Protein AF-A0A5U8AD10-F1 (afdb_monomer_lite)

Foldseek 3Di:
DDWDFAPPPVGRAIWDKDWDPDQDPDPDQWEFDADPPPRDGRDIDGDSTYMDIDHDDDD

pLDDT: mean 85.99, std 12.44, range [46.69, 95.88]

Sequence (59 aa):
MSNTVCSNESCKKEFIYWEHSGGFPGGKEKEPIVCPYCGHINGYEMTSGLISSKKLEDR

Radius of gyration: 12.06 Å; chains: 1; bounding box: 31×17×37 Å

Structure (mmCIF, N/CA/C/O backbone):
data_AF-A0A5U8AD10-F1
#
_entry.id   AF-A0A5U8AD10-F1
#
loop_
_atom_site.group_PDB
_atom_site.id
_atom_site.type_symbol
_atom_site.label_atom_id
_atom_site.label_alt_id
_atom_site.label_comp_id
_atom_site.label_asym_id
_atom_site.label_entity_id
_atom_site.label_seq_id
_atom_site.pdbx_PDB_ins_code
_atom_site.Cartn_x
_atom_site.Cartn_y
_atom_site.Cartn_z
_atom_site.occupancy
_atom_site.B_iso_or_equiv
_atom_site.auth_seq_id
_atom_site.auth_comp_id
_atom_site.auth_asym_id
_atom_site.auth_atom_id
_atom_site.pdbx_PDB_model_num
ATOM 1 N N . MET A 1 1 ? 10.362 1.548 4.762 1.00 81.38 1 MET A N 1
ATOM 2 C CA . MET A 1 1 ? 8.935 1.485 5.144 1.00 81.38 1 MET A CA 1
ATOM 3 C C . MET A 1 1 ? 8.476 2.902 5.416 1.00 81.38 1 MET A C 1
ATOM 5 O O . MET A 1 1 ? 9.144 3.593 6.175 1.00 81.38 1 MET A O 1
ATOM 9 N N . SER A 1 2 ? 7.386 3.314 4.778 1.00 88.94 2 SER A N 1
ATOM 10 C CA . SER A 1 2 ? 6.856 4.679 4.795 1.00 88.94 2 SER A CA 1
ATOM 11 C C . SER A 1 2 ? 5.403 4.656 5.270 1.00 88.94 2 SER A C 1
ATOM 13 O O . SER A 1 2 ? 4.647 3.767 4.880 1.00 88.94 2 SER A O 1
ATOM 15 N N . ASN A 1 3 ? 5.014 5.619 6.110 1.00 93.12 3 ASN A N 1
ATOM 16 C CA . ASN A 1 3 ? 3.629 5.792 6.561 1.00 93.12 3 ASN A CA 1
ATOM 17 C C . ASN A 1 3 ? 2.872 6.703 5.592 1.00 93.12 3 ASN A C 1
ATOM 19 O O . ASN A 1 3 ? 3.428 7.679 5.087 1.00 93.12 3 ASN A O 1
ATOM 23 N N . THR A 1 4 ? 1.599 6.410 5.343 1.00 94.00 4 THR A N 1
ATOM 24 C CA . THR A 1 4 ? 0.721 7.275 4.553 1.00 94.00 4 THR A CA 1
ATOM 25 C C . THR A 1 4 ? -0.740 7.104 4.964 1.00 94.00 4 THR A C 1
ATOM 27 O O . THR A 1 4 ? -1.120 6.103 5.569 1.00 94.00 4 THR A O 1
ATOM 30 N N . VAL A 1 5 ? -1.569 8.088 4.626 1.00 94.81 5 VAL A N 1
ATOM 31 C CA . VAL A 1 5 ? -3.019 8.062 4.842 1.00 94.81 5 VAL A CA 1
ATOM 32 C C . VAL A 1 5 ? -3.695 7.757 3.513 1.00 94.81 5 VAL A C 1
ATOM 34 O O . VAL A 1 5 ? -3.304 8.298 2.478 1.00 94.81 5 VAL A O 1
ATOM 37 N N . CYS A 1 6 ? -4.727 6.913 3.528 1.00 94.56 6 CYS A N 1
ATOM 38 C CA . CYS A 1 6 ? -5.539 6.681 2.339 1.00 94.56 6 CYS A CA 1
ATOM 39 C C . CYS A 1 6 ? -6.293 7.954 1.907 1.00 94.56 6 CYS A C 1
ATOM 41 O O . CYS A 1 6 ? -7.087 8.491 2.677 1.00 94.56 6 CYS A O 1
ATOM 43 N N . SER A 1 7 ? -6.097 8.384 0.659 1.00 94.75 7 SER A N 1
ATOM 44 C CA . SER A 1 7 ? -6.761 9.524 0.014 1.00 94.75 7 SER A CA 1
ATOM 45 C C . SER A 1 7 ? -8.247 9.289 -0.267 1.00 94.75 7 SER A C 1
ATOM 47 O O . SER A 1 7 ? -8.988 10.244 -0.488 1.00 94.75 7 SER A O 1
ATOM 49 N N . ASN A 1 8 ? -8.713 8.036 -0.230 1.00 93.94 8 ASN A N 1
ATOM 50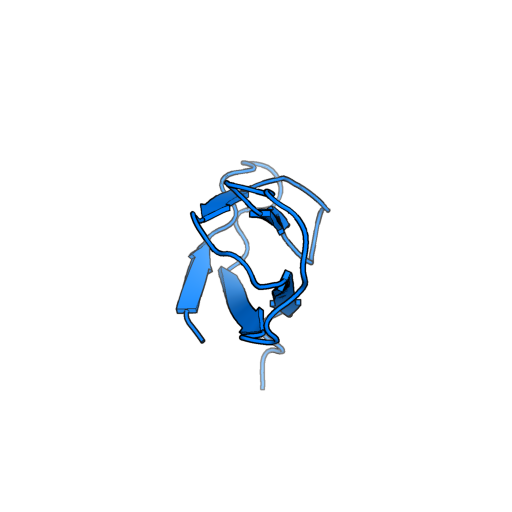 C CA . ASN A 1 8 ? -10.132 7.723 -0.336 1.00 93.94 8 ASN A CA 1
ATOM 51 C C . ASN A 1 8 ? -10.874 8.235 0.904 1.00 93.94 8 ASN A C 1
ATOM 53 O O . ASN A 1 8 ? -10.630 7.768 2.021 1.00 93.94 8 ASN A O 1
ATOM 57 N N . GLU A 1 9 ? -11.835 9.134 0.691 1.00 92.44 9 GLU A N 1
ATOM 58 C CA . GLU A 1 9 ? -12.589 9.783 1.760 1.00 92.44 9 GLU A CA 1
ATOM 59 C C . GLU A 1 9 ? -13.386 8.822 2.644 1.00 92.44 9 GLU A C 1
ATOM 61 O O . GLU A 1 9 ? -13.580 9.106 3.824 1.00 92.44 9 GLU A O 1
ATOM 66 N N . SER A 1 10 ? -13.810 7.681 2.095 1.00 93.50 10 SER A N 1
ATOM 67 C CA . SER A 1 10 ? -14.521 6.644 2.854 1.00 93.50 10 SER A CA 1
ATOM 68 C C . SER A 1 10 ? -13.582 5.778 3.695 1.00 93.50 10 SER A C 1
ATOM 70 O O . SER A 1 10 ? -14.023 5.125 4.636 1.00 93.50 10 SER A O 1
ATOM 72 N N . CYS A 1 11 ? -12.291 5.737 3.353 1.00 92.19 11 CYS A N 1
ATOM 73 C CA . CYS A 1 11 ? -11.307 4.949 4.080 1.00 92.19 11 CYS A CA 1
ATOM 74 C C . CYS A 1 11 ? -10.583 5.802 5.120 1.00 92.19 11 CYS A C 1
ATOM 76 O O . CYS A 1 11 ? -10.657 5.475 6.299 1.00 92.19 11 CY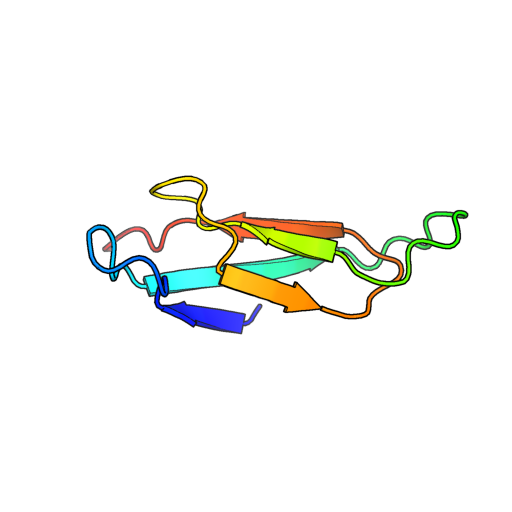S A O 1
ATOM 78 N N . LYS A 1 12 ? -9.847 6.841 4.688 1.00 93.69 12 LYS A N 1
ATOM 79 C CA . LYS A 1 12 ? -9.013 7.732 5.527 1.00 93.69 12 LYS A CA 1
ATOM 80 C C . LYS A 1 12 ? -8.189 7.024 6.621 1.00 93.69 12 LYS A C 1
ATOM 82 O O . LYS A 1 12 ? -7.883 7.613 7.651 1.00 93.69 12 LYS A O 1
ATOM 87 N N . LYS A 1 13 ? -7.829 5.751 6.412 1.00 92.56 13 LYS A N 1
ATOM 88 C CA . LYS A 1 13 ? -7.025 4.953 7.348 1.00 92.56 13 LYS A CA 1
ATOM 89 C C . LYS A 1 13 ? -5.548 5.122 7.029 1.00 92.56 13 LYS A C 1
ATOM 91 O O . LYS A 1 13 ? -5.168 5.143 5.855 1.00 92.56 13 LYS A O 1
ATOM 96 N N . GLU A 1 14 ? -4.739 5.197 8.075 1.00 94.62 14 GLU A N 1
ATOM 97 C CA . GLU A 1 14 ? -3.285 5.154 7.978 1.00 94.62 14 GLU A CA 1
ATOM 98 C C . GLU A 1 14 ? -2.804 3.733 7.693 1.00 94.62 14 GLU A C 1
ATOM 100 O O . GLU A 1 14 ? -3.337 2.755 8.218 1.00 94.62 14 GLU A O 1
ATOM 105 N N . PHE A 1 15 ? -1.801 3.612 6.832 1.00 94.38 15 PHE A N 1
ATOM 106 C CA . PHE A 1 15 ? -1.162 2.348 6.501 1.00 94.38 15 PHE A CA 1
ATOM 107 C C . PHE A 1 15 ? 0.316 2.558 6.186 1.00 94.38 15 PHE A C 1
ATOM 109 O O . PHE A 1 15 ? 0.766 3.674 5.917 1.00 94.38 15 PHE A O 1
ATOM 116 N N . ILE A 1 16 ? 1.067 1.460 6.188 1.00 94.88 16 ILE A N 1
ATOM 117 C CA . ILE A 1 16 ? 2.470 1.462 5.779 1.00 94.88 16 ILE A CA 1
ATOM 118 C C . ILE A 1 16 ? 2.629 0.825 4.411 1.00 94.88 16 ILE A C 1
ATOM 120 O O . ILE A 1 16 ? 1.939 -0.140 4.078 1.00 94.88 16 ILE A O 1
ATOM 124 N N . TYR A 1 17 ? 3.575 1.335 3.637 1.00 94.12 17 TYR A N 1
ATOM 125 C CA . TYR A 1 17 ? 4.039 0.697 2.414 1.00 94.12 17 TYR A CA 1
ATOM 126 C C . TYR A 1 17 ? 5.564 0.638 2.377 1.00 94.12 17 TYR A C 1
ATOM 128 O O . TYR A 1 17 ? 6.263 1.349 3.107 1.00 94.12 17 TYR A O 1
ATOM 136 N N . TRP A 1 18 ? 6.098 -0.267 1.570 1.00 92.56 18 TRP A N 1
ATOM 137 C CA . TRP A 1 18 ? 7.527 -0.368 1.328 1.00 92.56 18 TRP A CA 1
ATOM 138 C C . TRP A 1 18 ? 7.806 -0.947 -0.048 1.00 92.56 18 TRP A C 1
ATOM 140 O O . TRP A 1 18 ? 7.042 -1.748 -0.585 1.00 92.56 18 TRP A O 1
ATOM 150 N N . GLU A 1 19 ? 8.939 -0.532 -0.588 1.00 90.62 19 GLU A N 1
ATOM 151 C CA . GLU A 1 19 ? 9.494 -1.072 -1.812 1.00 90.62 19 GLU A CA 1
ATOM 152 C C . GLU A 1 19 ? 10.265 -2.366 -1.520 1.00 90.62 19 GLU A C 1
ATOM 154 O O . GLU A 1 19 ? 11.053 -2.455 -0.575 1.00 90.62 19 GLU A O 1
ATOM 159 N N . HIS A 1 20 ? 10.049 -3.370 -2.358 1.00 85.38 20 HIS A N 1
ATOM 160 C CA . HIS A 1 20 ? 10.898 -4.536 -2.498 1.00 85.38 20 HIS A CA 1
ATOM 161 C C . HIS A 1 20 ? 11.895 -4.273 -3.625 1.00 85.38 20 HIS A C 1
ATOM 163 O O . HIS A 1 20 ? 11.565 -4.427 -4.802 1.00 85.38 20 HIS A O 1
ATOM 169 N N . SER A 1 21 ? 13.123 -3.908 -3.265 1.00 71.81 21 SER A N 1
ATOM 170 C CA . SER A 1 21 ? 14.234 -3.762 -4.206 1.00 71.81 21 SER A CA 1
ATOM 171 C C . SER A 1 21 ? 14.749 -5.147 -4.615 1.00 71.81 21 SER A C 1
ATOM 173 O O . SER A 1 21 ? 15.715 -5.670 -4.068 1.00 71.81 21 SER A O 1
ATOM 175 N N . GLY A 1 22 ? 14.057 -5.788 -5.551 1.00 65.56 22 GLY A N 1
ATOM 176 C CA . GLY A 1 22 ? 14.567 -6.924 -6.312 1.00 65.56 22 GLY A CA 1
ATOM 177 C C . GLY A 1 22 ? 14.694 -6.448 -7.744 1.00 65.56 22 GLY A C 1
ATOM 178 O O . GLY A 1 22 ? 13.714 -5.943 -8.272 1.00 65.56 22 GLY A O 1
ATOM 179 N N . GLY A 1 23 ? 15.881 -6.520 -8.349 1.00 60.31 23 GLY A N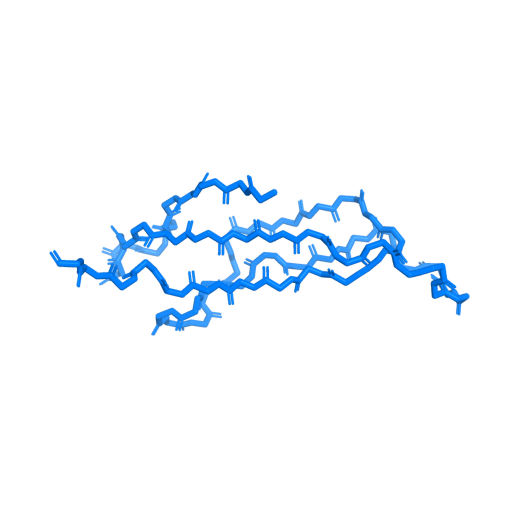 1
ATOM 180 C CA . GLY A 1 23 ? 16.089 -6.079 -9.729 1.00 60.31 23 GLY A CA 1
ATOM 181 C C . GLY A 1 23 ? 15.250 -6.916 -10.690 1.00 60.31 23 GLY A C 1
ATOM 182 O O . GLY A 1 23 ? 15.734 -7.915 -11.214 1.00 60.31 23 GLY A O 1
ATOM 183 N N . PHE A 1 24 ? 13.984 -6.545 -10.879 1.00 62.72 24 PHE A N 1
ATOM 184 C CA . PHE A 1 24 ? 13.092 -7.201 -11.814 1.00 62.72 24 PHE A CA 1
ATOM 185 C C . PHE A 1 24 ? 13.417 -6.659 -13.208 1.00 62.72 24 PHE A C 1
ATOM 187 O O . PHE A 1 24 ? 13.271 -5.460 -13.451 1.00 62.72 24 PHE A O 1
ATOM 194 N N . PRO A 1 25 ? 13.897 -7.505 -14.137 1.00 58.84 25 PRO A N 1
ATOM 195 C CA . PRO A 1 25 ? 14.160 -7.070 -15.497 1.00 58.84 25 PRO A CA 1
ATOM 196 C C . PRO A 1 25 ? 12.821 -6.787 -16.184 1.00 58.84 25 PRO A C 1
ATOM 198 O O . PRO A 1 25 ? 12.076 -7.696 -16.541 1.00 58.84 25 PRO A O 1
ATOM 201 N N . GLY A 1 26 ? 12.498 -5.509 -16.344 1.00 61.25 26 GLY A N 1
ATOM 202 C CA . GLY A 1 26 ? 11.290 -5.063 -17.024 1.00 61.25 26 GLY A CA 1
ATOM 203 C C . GLY A 1 26 ? 11.090 -3.575 -16.794 1.00 61.25 26 GLY A C 1
ATOM 204 O O . GLY A 1 26 ? 11.086 -3.134 -15.652 1.00 61.25 26 GLY A O 1
ATOM 205 N N . GLY A 1 27 ? 10.954 -2.805 -17.875 1.00 63.62 27 GLY A N 1
ATOM 206 C CA . GLY A 1 27 ? 10.888 -1.338 -17.881 1.00 63.62 27 GLY A CA 1
ATOM 207 C C . GLY A 1 27 ? 9.605 -0.752 -17.288 1.00 63.62 27 GLY A C 1
ATOM 208 O O . GLY A 1 27 ? 8.990 0.120 -17.892 1.00 63.62 27 GLY A O 1
ATOM 209 N N . LYS A 1 28 ? 9.167 -1.248 -16.132 1.00 64.44 28 LYS A N 1
ATOM 210 C CA . LYS A 1 28 ? 8.140 -0.586 -15.345 1.00 64.44 28 LYS A CA 1
ATOM 211 C C . LYS A 1 28 ? 8.747 0.666 -14.726 1.00 64.44 28 LYS A C 1
ATOM 213 O O . LYS A 1 28 ? 9.693 0.594 -13.951 1.00 64.44 28 LYS A O 1
ATOM 218 N N . GLU A 1 29 ? 8.203 1.813 -15.107 1.00 74.31 29 GLU A N 1
ATOM 219 C CA . GLU A 1 29 ? 8.664 3.112 -14.616 1.00 74.31 29 GLU A CA 1
ATOM 220 C C . GLU A 1 29 ? 8.006 3.492 -13.285 1.00 74.31 29 GLU A C 1
ATOM 222 O O . GLU A 1 29 ? 8.544 4.325 -12.561 1.00 74.31 29 GLU A O 1
ATOM 227 N N . LYS A 1 30 ? 6.824 2.931 -12.978 1.00 85.31 30 LYS A N 1
ATOM 228 C CA . LYS A 1 30 ? 6.009 3.289 -11.809 1.00 85.31 30 LYS A CA 1
ATOM 229 C C . LYS A 1 30 ? 5.246 2.091 -11.254 1.00 85.31 30 LYS A C 1
ATOM 231 O O . LYS A 1 30 ? 4.614 1.362 -12.016 1.00 85.31 30 LYS A O 1
ATOM 236 N N . GLU A 1 31 ? 5.210 1.974 -9.933 1.00 90.44 31 GLU A N 1
ATOM 237 C CA . GLU A 1 31 ? 4.402 0.991 -9.210 1.00 90.44 31 GLU A CA 1
ATOM 238 C C . GLU A 1 31 ? 3.320 1.683 -8.365 1.00 90.44 31 GLU A C 1
ATOM 240 O O . GLU A 1 31 ? 3.581 2.736 -7.774 1.00 90.44 31 GLU A O 1
ATOM 245 N N . PRO A 1 32 ? 2.090 1.136 -8.310 1.00 92.88 32 PRO A N 1
ATOM 246 C CA . PRO A 1 32 ? 0.999 1.726 -7.545 1.00 92.88 32 PRO A CA 1
ATOM 247 C C . PRO A 1 32 ? 1.126 1.430 -6.046 1.00 92.88 32 PRO A C 1
ATOM 249 O O . PRO A 1 32 ? 1.316 0.292 -5.623 1.00 92.88 32 PRO A O 1
ATOM 252 N N . ILE A 1 33 ? 0.901 2.449 -5.221 1.00 94.31 33 ILE A N 1
ATOM 253 C CA . ILE A 1 33 ? 0.730 2.300 -3.775 1.00 94.31 33 ILE A CA 1
ATOM 254 C C . ILE A 1 33 ? -0.740 1.977 -3.516 1.00 94.31 33 ILE A C 1
ATOM 256 O O . ILE A 1 33 ? -1.597 2.859 -3.560 1.00 94.31 33 ILE A O 1
ATOM 260 N N . VAL A 1 34 ? -1.055 0.715 -3.240 1.00 95.62 34 VAL A N 1
ATOM 261 C CA . VAL A 1 34 ? -2.439 0.274 -3.005 1.00 95.62 34 VAL A CA 1
ATOM 262 C C . VAL A 1 34 ? -2.763 0.296 -1.514 1.00 95.62 34 VAL A C 1
ATOM 264 O O . VAL A 1 34 ? -2.021 -0.253 -0.704 1.00 95.62 34 VAL A O 1
ATOM 267 N N . CYS A 1 35 ? -3.886 0.900 -1.126 1.00 94.69 35 CYS A N 1
ATOM 268 C CA . CYS A 1 35 ? -4.361 0.884 0.254 1.00 94.69 35 CYS A CA 1
ATOM 269 C C . CYS A 1 35 ? -4.819 -0.534 0.653 1.00 94.69 35 CYS A C 1
ATOM 271 O O . CYS A 1 35 ? -5.751 -1.064 0.043 1.00 94.69 35 CYS A O 1
ATOM 273 N N . PRO A 1 36 ? -4.273 -1.133 1.727 1.00 94.62 36 PRO A N 1
ATOM 274 C CA . PRO A 1 36 ? -4.589 -2.507 2.120 1.00 94.62 36 PRO A CA 1
ATOM 275 C C . PRO A 1 36 ? -5.962 -2.651 2.802 1.00 94.62 36 PRO A C 1
ATOM 277 O O . PRO A 1 36 ? -6.388 -3.765 3.107 1.00 94.62 36 PRO A O 1
ATOM 280 N N . TYR A 1 37 ? -6.657 -1.543 3.082 1.00 93.69 37 TYR A N 1
ATOM 281 C CA . TYR A 1 37 ? -7.999 -1.556 3.673 1.00 93.69 37 TYR A CA 1
ATOM 282 C C . TYR A 1 37 ? -9.110 -1.571 2.624 1.00 93.69 37 TYR A C 1
ATOM 284 O O . TYR A 1 37 ? -10.072 -2.315 2.789 1.00 93.69 37 TYR A O 1
ATOM 292 N N . CYS A 1 38 ? -8.990 -0.757 1.571 1.00 94.06 38 CYS A N 1
ATOM 293 C CA . CYS A 1 38 ? -10.054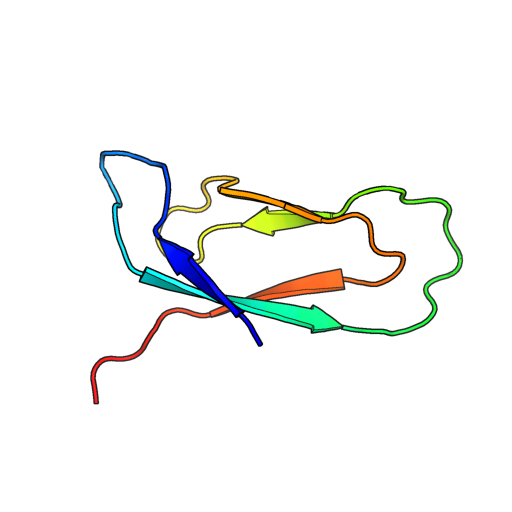 -0.565 0.578 1.00 94.06 38 CYS A CA 1
ATOM 294 C C . CYS A 1 38 ? -9.631 -0.833 -0.875 1.00 94.06 38 CYS A C 1
ATOM 296 O O . CYS A 1 38 ? -10.466 -0.733 -1.766 1.00 94.06 38 CYS A O 1
ATOM 298 N N . GLY A 1 39 ? -8.354 -1.134 -1.139 1.00 93.94 39 GLY A N 1
ATOM 299 C CA . GLY A 1 39 ? -7.840 -1.363 -2.494 1.00 93.94 39 GLY A CA 1
ATOM 300 C C . GLY A 1 39 ? -7.660 -0.097 -3.341 1.00 93.94 39 GLY A C 1
ATOM 301 O O . GLY A 1 39 ? -7.317 -0.196 -4.514 1.00 93.94 39 GLY A O 1
ATOM 302 N N . HIS A 1 40 ? -7.877 1.097 -2.778 1.00 95.62 40 HIS A N 1
ATOM 303 C CA . HIS A 1 40 ? -7.689 2.359 -3.496 1.00 95.62 40 HIS A CA 1
ATOM 304 C C . HIS A 1 40 ? -6.212 2.610 -3.826 1.00 95.62 40 HIS A C 1
ATOM 306 O O . HIS A 1 40 ? -5.347 2.407 -2.973 1.00 95.62 40 HIS A O 1
ATOM 312 N N . ILE A 1 41 ? -5.927 3.100 -5.035 1.00 95.88 41 ILE A N 1
ATOM 313 C CA . ILE A 1 41 ? -4.578 3.515 -5.429 1.00 95.88 41 ILE A CA 1
ATOM 314 C C . ILE A 1 41 ? -4.298 4.882 -4.811 1.00 95.88 41 ILE A C 1
ATOM 316 O O . ILE A 1 41 ? -4.844 5.894 -5.235 1.00 95.88 41 ILE A O 1
ATOM 320 N N . ASN A 1 42 ? -3.439 4.895 -3.798 1.00 94.56 42 ASN A N 1
ATOM 321 C CA . ASN A 1 42 ? -3.083 6.087 -3.040 1.00 94.56 42 ASN A CA 1
ATOM 322 C C . ASN A 1 42 ? -2.066 6.979 -3.761 1.00 94.56 42 ASN A C 1
ATOM 324 O O . ASN A 1 42 ? -1.917 8.150 -3.431 1.00 94.56 42 ASN A O 1
ATOM 328 N N . GLY A 1 43 ? -1.335 6.411 -4.717 1.00 92.94 43 GLY A N 1
ATOM 329 C CA . GLY A 1 43 ? -0.280 7.091 -5.452 1.00 92.94 43 GLY A CA 1
ATOM 330 C C . GLY A 1 43 ? 0.551 6.109 -6.264 1.00 92.94 43 GLY A C 1
ATOM 331 O O . GLY A 1 43 ? 0.209 4.931 -6.367 1.00 92.94 43 GLY A O 1
ATOM 332 N N . TYR A 1 44 ? 1.651 6.607 -6.819 1.00 91.50 44 TYR A N 1
ATOM 333 C CA . TYR A 1 44 ? 2.616 5.819 -7.576 1.00 91.50 44 TYR A CA 1
ATOM 334 C C . TYR A 1 44 ? 4.030 6.224 -7.166 1.00 91.50 44 TYR A C 1
ATOM 336 O O . TYR A 1 44 ? 4.290 7.421 -7.047 1.00 91.50 44 TYR A O 1
ATOM 344 N N . GLU A 1 45 ? 4.937 5.262 -7.012 1.00 88.44 45 GLU A N 1
ATOM 345 C CA . GLU A 1 45 ? 6.373 5.546 -6.887 1.00 88.44 45 GLU A CA 1
ATOM 346 C C . GLU A 1 45 ? 7.121 5.102 -8.135 1.00 88.44 45 GLU A C 1
ATOM 348 O O . GLU A 1 45 ? 6.798 4.076 -8.738 1.00 88.44 45 GLU A O 1
ATOM 353 N N . MET A 1 46 ? 8.138 5.878 -8.507 1.00 86.56 46 MET A N 1
ATOM 354 C CA . MET A 1 46 ? 9.089 5.477 -9.536 1.00 86.56 46 MET A CA 1
ATOM 355 C C . MET A 1 46 ? 10.087 4.493 -8.934 1.00 86.56 46 MET A C 1
ATOM 357 O O . MET A 1 46 ? 10.996 4.887 -8.210 1.00 86.56 46 MET A O 1
ATOM 361 N N . THR A 1 47 ? 9.909 3.211 -9.230 1.00 83.12 47 THR A N 1
ATOM 362 C CA . THR A 1 47 ? 10.791 2.140 -8.767 1.00 83.12 47 THR A CA 1
ATOM 363 C C . THR A 1 47 ? 10.829 1.011 -9.795 1.00 83.12 47 THR A C 1
ATOM 365 O O . THR A 1 47 ? 9.846 0.757 -10.488 1.00 83.12 47 THR A O 1
ATOM 368 N N . SER A 1 48 ? 11.972 0.328 -9.883 1.00 80.31 48 SER A N 1
ATOM 369 C CA . SER A 1 48 ? 12.132 -0.932 -10.626 1.00 80.31 48 SER A CA 1
ATOM 370 C C . SER A 1 48 ? 11.816 -2.175 -9.776 1.00 80.31 48 SER A C 1
ATOM 372 O O . SER A 1 48 ?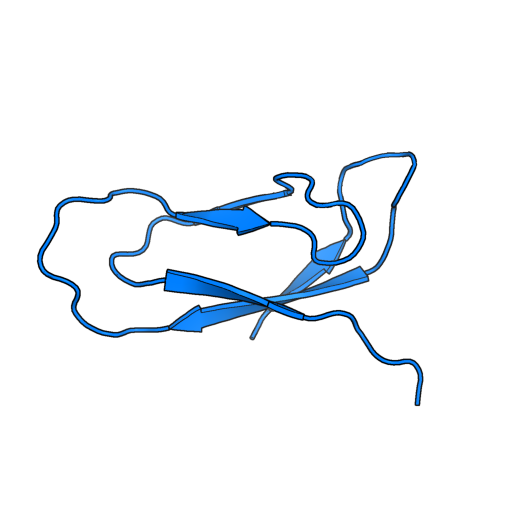 12.001 -3.302 -10.234 1.00 80.31 48 SER A O 1
ATOM 374 N N . GLY A 1 49 ? 11.402 -1.974 -8.524 1.00 84.31 49 GLY A N 1
ATOM 375 C CA . GLY A 1 49 ? 10.984 -2.999 -7.576 1.00 84.31 49 GLY A CA 1
ATOM 376 C C . GLY A 1 49 ? 9.468 -3.201 -7.544 1.00 84.31 49 GLY A C 1
ATOM 377 O O . GLY A 1 49 ? 8.753 -2.812 -8.461 1.00 84.31 49 GLY A O 1
ATOM 378 N N . LEU A 1 50 ? 8.972 -3.826 -6.473 1.00 87.25 50 LEU A N 1
ATOM 379 C CA . LEU A 1 50 ? 7.537 -4.007 -6.202 1.00 87.25 50 LEU A CA 1
ATOM 380 C C . LEU A 1 50 ? 7.140 -3.212 -4.957 1.00 87.25 50 LEU A C 1
ATOM 382 O O . LEU A 1 50 ? 7.826 -3.299 -3.942 1.00 87.25 50 LEU A O 1
ATOM 386 N N . ILE A 1 51 ? 6.011 -2.506 -4.981 1.00 90.81 51 ILE A N 1
ATOM 387 C CA . ILE A 1 51 ? 5.470 -1.869 -3.773 1.00 90.81 51 ILE A CA 1
ATOM 388 C C . ILE A 1 51 ? 4.495 -2.819 -3.080 1.00 90.81 51 ILE A C 1
ATOM 390 O O . ILE A 1 51 ? 3.518 -3.266 -3.676 1.00 90.81 51 ILE A O 1
ATOM 394 N N . SER A 1 52 ? 4.725 -3.064 -1.792 1.00 92.12 52 SER A N 1
ATOM 395 C CA . SER A 1 52 ? 3.781 -3.753 -0.910 1.00 92.12 52 SER A CA 1
ATOM 396 C C . SER A 1 52 ? 3.248 -2.802 0.151 1.00 92.12 52 SER A C 1
ATOM 398 O O . SER A 1 52 ? 3.927 -1.860 0.559 1.00 92.12 52 SER A O 1
ATOM 400 N N . SER A 1 53 ? 2.039 -3.069 0.640 1.00 94.12 53 SER A N 1
ATOM 401 C CA . SER A 1 53 ? 1.420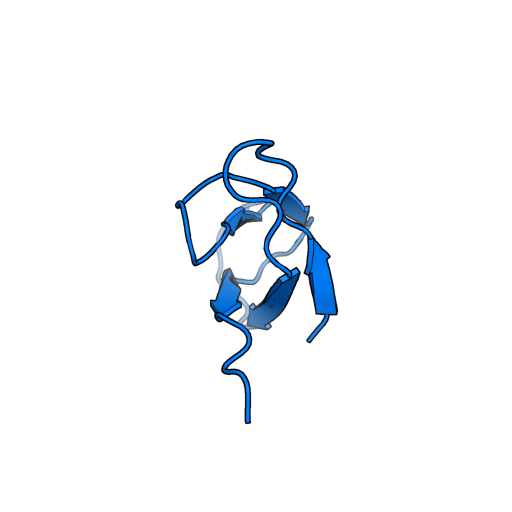 -2.313 1.726 1.00 94.12 53 SER A CA 1
ATOM 402 C C . SER A 1 53 ? 0.833 -3.226 2.799 1.00 94.12 53 SER A C 1
ATOM 404 O O . SER A 1 53 ? 0.422 -4.357 2.534 1.00 94.12 53 SER A O 1
ATOM 406 N N . LYS A 1 54 ? 0.795 -2.735 4.041 1.00 93.81 54 LYS A N 1
ATOM 407 C CA . LYS A 1 54 ? 0.220 -3.441 5.192 1.00 93.81 54 LYS A CA 1
ATOM 408 C C . LYS A 1 54 ? -0.643 -2.500 6.024 1.00 93.81 54 LYS A C 1
ATOM 410 O O . LYS A 1 54 ? -0.330 -1.322 6.194 1.00 93.81 54 LYS A O 1
ATOM 415 N N . LYS A 1 55 ? -1.733 -3.057 6.554 1.00 94.00 55 LYS A N 1
ATOM 416 C CA . LYS A 1 55 ? -2.561 -2.435 7.592 1.00 94.00 55 LYS A CA 1
ATOM 417 C C . LYS A 1 55 ? -1.701 -2.156 8.829 1.00 94.00 55 LYS A C 1
ATOM 419 O O . LYS A 1 55 ? -0.911 -3.014 9.228 1.00 94.00 55 LYS A O 1
ATOM 424 N N . LEU A 1 56 ? -1.874 -0.984 9.432 1.00 89.94 56 LEU A N 1
ATOM 425 C CA . LEU A 1 56 ? -1.409 -0.745 10.793 1.00 89.94 56 LEU A CA 1
ATOM 426 C C . LEU A 1 56 ? -2.327 -1.564 11.706 1.00 89.94 56 LEU A C 1
ATOM 428 O O . LEU A 1 56 ? -3.537 -1.335 11.756 1.00 89.94 56 LEU A O 1
ATOM 432 N N . GLU A 1 57 ? -1.779 -2.614 12.307 1.00 77.75 57 GLU A N 1
ATOM 433 C CA . GLU A 1 57 ? -2.458 -3.337 13.377 1.00 77.75 57 GLU A CA 1
ATOM 434 C C . GLU A 1 57 ? -2.320 -2.478 14.635 1.00 77.75 57 GLU A C 1
ATOM 436 O O . GLU A 1 57 ? -1.201 -2.158 15.041 1.00 77.75 57 GLU A O 1
ATOM 441 N N . ASP A 1 58 ? -3.457 -2.052 15.185 1.00 54.59 58 ASP A N 1
ATOM 442 C CA . ASP A 1 58 ? -3.534 -1.392 16.487 1.00 54.59 58 ASP A CA 1
ATOM 443 C C . ASP A 1 58 ? -3.037 -2.399 17.533 1.00 54.59 58 ASP A C 1
ATOM 445 O O . ASP A 1 58 ? -3.540 -3.525 17.597 1.00 54.59 58 ASP A O 1
ATOM 449 N N . ARG A 1 59 ? -1.981 -2.040 18.262 1.00 46.69 59 ARG A N 1
ATOM 450 C CA . ARG A 1 59 ? -1.366 -2.888 19.285 1.00 46.69 59 ARG A CA 1
ATOM 451 C C . ARG A 1 59 ? -2.079 -2.733 20.621 1.00 46.69 59 ARG A C 1
ATOM 453 O O . ARG A 1 59 ? -2.323 -1.571 21.003 1.00 46.69 59 ARG A O 1
#

Organism: Salmonella enterica (NCBI:txid28901)

Secondary structure (DSSP, 8-state):
-EEEE---TTT--EEEEEEE----SS----EEEE-TTT--EEEEE--SSEEEEEE----